Protein AF-A0A4R0AHV2-F1 (afdb_monomer_lite)

Radius of gyration: 19.58 Å; chains: 1; bounding box: 32×38×67 Å

Sequence (121 aa):
MKLKVGNCYILIDPGKVQMVSIGVIYGYAYEGHCYKLPKPRIMYLPVKATEISRDDCGCDCGYSRALGYSVWSLDKLERVIALDVRSDDIKTLILDENLPGNRSPLAYAQTQSLAPQRLRD

Structure (mmCIF, N/CA/C/O backbone):
data_AF-A0A4R0AHV2-F1
#
_entry.id   AF-A0A4R0AHV2-F1
#
loop_
_atom_site.group_PDB
_atom_site.id
_atom_site.type_symbol
_atom_site.label_atom_id
_atom_site.label_alt_id
_atom_site.label_comp_id
_atom_site.label_asym_id
_atom_site.label_entity_id
_atom_site.label_seq_id
_atom_site.pdbx_PDB_ins_code
_atom_site.Cartn_x
_atom_site.Cartn_y
_atom_site.Cartn_z
_atom_site.occupancy
_atom_site.B_iso_or_equiv
_atom_site.auth_seq_id
_atom_site.auth_comp_id
_atom_site.auth_asym_id
_atom_site.auth_atom_id
_atom_site.pdbx_PDB_model_num
ATOM 1 N N . MET A 1 1 ? -16.940 -3.437 8.386 1.00 6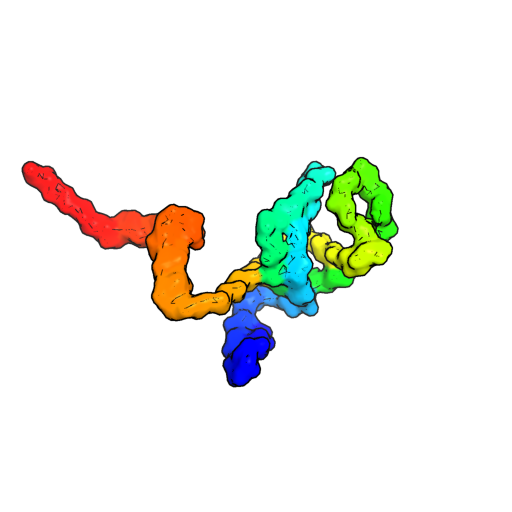8.62 1 MET A N 1
ATO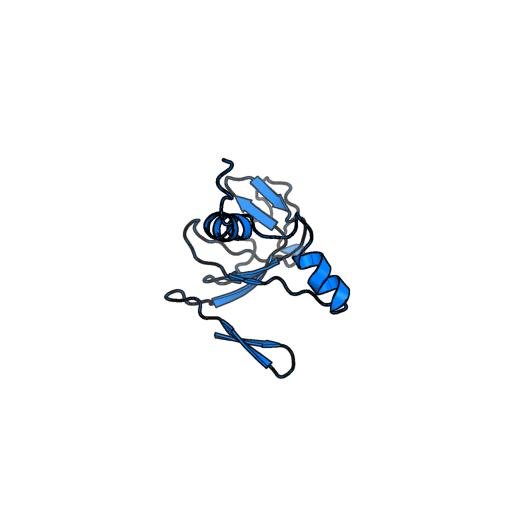M 2 C CA . MET A 1 1 ? -16.457 -4.490 7.453 1.00 68.62 1 MET A CA 1
ATOM 3 C C . MET A 1 1 ? -15.698 -5.553 8.247 1.00 68.62 1 MET A C 1
ATOM 5 O O . MET A 1 1 ? -15.262 -5.244 9.350 1.00 68.62 1 MET A O 1
ATOM 9 N N . LYS A 1 2 ? -15.573 -6.797 7.757 1.00 72.75 2 LYS A N 1
ATOM 10 C CA . LYS A 1 2 ? -14.828 -7.867 8.450 1.00 72.75 2 LYS A CA 1
ATOM 11 C C . LYS A 1 2 ? -13.682 -8.361 7.567 1.00 72.75 2 LYS A C 1
ATOM 13 O O . LYS A 1 2 ? -13.947 -8.817 6.459 1.00 72.75 2 LYS A O 1
ATOM 18 N N . LEU A 1 3 ? -12.442 -8.280 8.042 1.00 74.69 3 LEU A N 1
ATOM 19 C CA . LEU A 1 3 ? -11.293 -8.915 7.394 1.00 74.69 3 LEU A CA 1
ATOM 20 C C . LEU A 1 3 ? -11.082 -10.296 8.015 1.00 74.69 3 LEU A C 1
ATOM 22 O O . LEU A 1 3 ? -10.925 -10.406 9.228 1.00 74.69 3 LEU A O 1
ATOM 26 N N . LYS A 1 4 ? -11.086 -11.349 7.196 1.00 80.00 4 LYS A N 1
ATOM 27 C CA . LYS A 1 4 ? -10.816 -12.712 7.661 1.00 80.00 4 LYS A CA 1
ATOM 28 C C . LYS A 1 4 ? -9.307 -12.947 7.707 1.00 80.00 4 LYS A C 1
ATOM 30 O O . LYS A 1 4 ? -8.645 -12.831 6.681 1.00 80.00 4 LYS A O 1
ATOM 35 N N . VAL A 1 5 ? -8.783 -13.304 8.876 1.00 78.88 5 VAL A N 1
ATOM 36 C CA . VAL A 1 5 ? -7.383 -13.700 9.080 1.00 78.88 5 VAL A CA 1
ATOM 37 C C . VAL A 1 5 ? -7.388 -15.071 9.748 1.00 78.88 5 VAL A C 1
ATOM 39 O O . VAL A 1 5 ? -7.751 -15.205 10.917 1.00 78.88 5 VAL A O 1
ATOM 42 N N . GLY A 1 6 ? -7.062 -16.113 8.977 1.00 81.81 6 GLY A N 1
ATOM 43 C CA . GLY A 1 6 ? -7.233 -17.500 9.412 1.00 81.81 6 GLY A CA 1
ATOM 44 C C . GLY A 1 6 ? -8.693 -17.799 9.770 1.00 81.81 6 GLY A C 1
ATOM 45 O O . GLY A 1 6 ? -9.591 -17.632 8.940 1.00 81.81 6 GLY A O 1
ATOM 46 N N . ASN A 1 7 ? -8.928 -18.205 11.020 1.00 86.31 7 ASN A N 1
ATOM 47 C CA . ASN A 1 7 ? -10.265 -18.486 11.557 1.00 86.31 7 ASN A CA 1
ATOM 48 C C . ASN A 1 7 ? -10.894 -17.294 12.300 1.00 86.31 7 ASN A C 1
ATOM 50 O O . ASN A 1 7 ? -12.020 -17.400 12.782 1.00 86.31 7 ASN A O 1
ATOM 54 N N . CYS A 1 8 ? -10.193 -16.161 12.377 1.00 78.00 8 CYS A N 1
ATOM 55 C CA . CYS A 1 8 ? -10.647 -14.964 13.075 1.00 78.00 8 CYS A CA 1
ATOM 56 C C . CYS A 1 8 ? -11.127 -13.889 12.095 1.00 78.00 8 CYS A C 1
ATOM 58 O O . CYS A 1 8 ? -10.711 -13.834 10.935 1.00 78.00 8 CYS A O 1
ATOM 60 N N . TYR A 1 9 ? -11.986 -12.997 12.589 1.00 81.56 9 TYR A N 1
ATOM 61 C CA . TYR A 1 9 ? -12.447 -11.826 11.851 1.00 81.56 9 TYR A CA 1
ATOM 62 C C . TYR A 1 9 ? -12.040 -10.556 12.588 1.00 81.56 9 TYR A C 1
ATOM 64 O O . TYR A 1 9 ? -12.439 -10.344 13.731 1.00 81.56 9 TYR A O 1
ATOM 72 N N . ILE A 1 10 ? -11.291 -9.691 11.914 1.00 80.69 10 ILE A N 1
ATOM 73 C CA . ILE A 1 10 ? -10.993 -8.344 12.389 1.00 80.69 10 ILE A CA 1
ATOM 74 C C . ILE A 1 10 ? -12.144 -7.446 11.946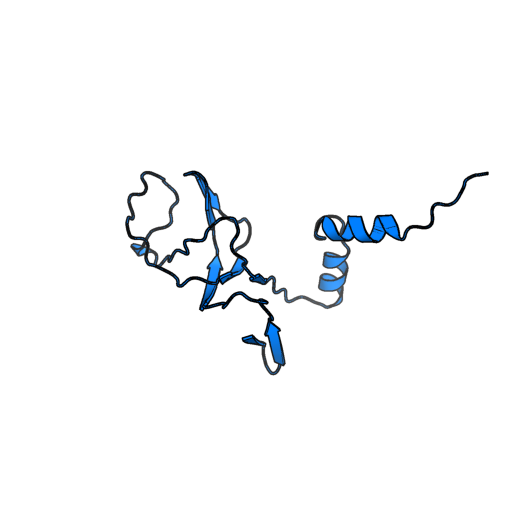 1.00 80.69 10 ILE A C 1
ATOM 76 O O . ILE A 1 10 ? -12.413 -7.301 10.749 1.00 80.69 10 ILE A O 1
ATOM 80 N N . LEU A 1 11 ? -12.849 -6.868 12.915 1.00 76.06 11 LEU A N 1
ATOM 81 C CA . LEU A 1 11 ? -13.875 -5.869 12.649 1.00 76.06 11 LEU A CA 1
ATOM 82 C C . LEU A 1 11 ? -13.188 -4.530 12.400 1.00 76.06 11 LEU A C 1
ATOM 84 O O . LEU A 1 11 ? -12.538 -3.984 13.285 1.00 76.06 11 LEU A O 1
ATOM 88 N N . ILE A 1 12 ? -13.334 -4.021 11.184 1.00 76.06 12 ILE A N 1
ATOM 89 C CA . ILE A 1 12 ? -12.841 -2.703 10.800 1.00 76.06 12 ILE A CA 1
ATOM 90 C C . ILE A 1 12 ? -14.056 -1.784 10.721 1.00 76.06 12 ILE A C 1
ATOM 92 O O . ILE A 1 12 ? -14.944 -2.003 9.881 1.00 76.06 12 ILE A O 1
ATOM 96 N N . ASP A 1 13 ? -14.099 -0.793 11.612 1.00 77.31 13 ASP A N 1
ATOM 97 C CA . ASP A 1 13 ? -15.077 0.291 11.591 1.00 77.31 13 ASP A CA 1
ATOM 98 C C . ASP A 1 13 ? -14.455 1.537 10.933 1.00 77.31 13 ASP A C 1
ATOM 100 O O . ASP A 1 13 ? -13.649 2.230 11.555 1.00 77.31 13 ASP A O 1
ATOM 104 N N . PRO A 1 14 ? -14.779 1.820 9.660 1.00 69.31 14 PRO A N 1
ATOM 105 C CA . PRO A 1 14 ? -14.300 3.014 8.969 1.00 69.31 14 PRO A CA 1
ATOM 106 C C . PRO A 1 14 ? -15.049 4.298 9.380 1.00 69.31 14 PRO A C 1
ATOM 108 O O . PRO A 1 14 ? -14.766 5.377 8.849 1.00 69.31 14 PRO A O 1
ATOM 111 N N . GLY A 1 15 ? -16.011 4.220 10.306 1.00 75.31 15 GLY A N 1
ATOM 112 C CA . GLY A 1 15 ? -16.898 5.324 10.651 1.00 75.31 15 GLY A CA 1
ATOM 113 C C . GLY A 1 15 ? -17.895 5.618 9.526 1.00 75.31 15 GLY A C 1
ATOM 114 O O . GLY A 1 15 ? -18.472 4.710 8.934 1.00 75.31 15 GLY A O 1
ATOM 115 N N . LYS A 1 16 ? -18.105 6.903 9.204 1.00 72.38 16 LYS A N 1
ATOM 116 C CA . LYS A 1 16 ? -19.061 7.342 8.160 1.00 72.38 16 LYS A CA 1
ATOM 117 C C . LYS A 1 16 ? -18.599 7.080 6.716 1.00 72.38 16 LYS A C 1
ATOM 119 O O . LYS A 1 16 ? -19.323 7.426 5.789 1.00 72.38 16 LYS A O 1
ATOM 124 N N . VAL A 1 17 ? -17.405 6.525 6.511 1.00 75.62 17 VAL A N 1
ATOM 125 C CA . VAL A 1 17 ? -16.814 6.342 5.180 1.00 75.62 17 VAL A CA 1
ATOM 126 C C . VAL A 1 17 ? -17.000 4.899 4.729 1.00 75.62 17 VAL A C 1
ATOM 128 O O . VAL A 1 17 ? -16.670 3.961 5.451 1.00 75.62 17 VAL A O 1
ATOM 131 N N . GLN A 1 18 ? -17.528 4.707 3.524 1.00 78.75 18 GLN A N 1
ATOM 132 C CA . GLN A 1 18 ? -17.681 3.376 2.955 1.00 78.75 18 GLN A CA 1
ATOM 133 C C . GLN A 1 18 ? -16.364 2.966 2.288 1.00 78.75 18 GLN A C 1
ATOM 135 O O . GLN A 1 18 ? -15.919 3.606 1.341 1.00 78.75 18 GLN A O 1
ATOM 140 N N . MET A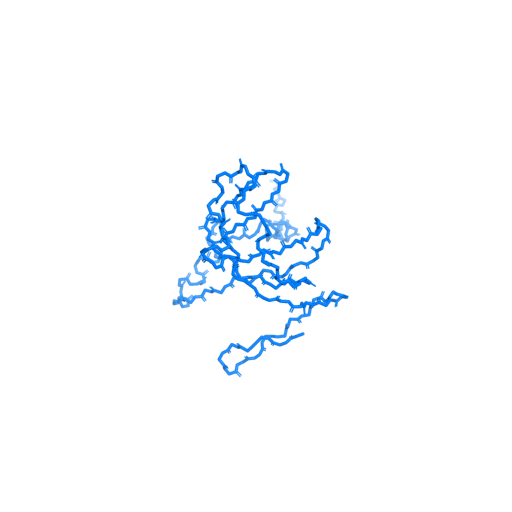 1 19 ? -15.721 1.914 2.794 1.00 81.19 19 MET A N 1
ATOM 141 C CA . MET A 1 19 ? -14.506 1.370 2.178 1.00 81.19 19 MET A CA 1
ATOM 142 C C . MET A 1 19 ? -14.906 0.471 1.013 1.00 81.19 19 MET A C 1
ATOM 144 O O . MET A 1 19 ? -15.732 -0.427 1.188 1.00 81.19 19 MET A O 1
ATOM 148 N N . VAL A 1 20 ? -14.328 0.707 -0.163 1.00 86.19 20 VAL A N 1
ATOM 149 C CA . VAL A 1 20 ? -14.761 0.061 -1.411 1.00 86.19 20 VAL A CA 1
ATOM 150 C C . VAL A 1 20 ? -13.718 -0.919 -1.935 1.00 86.19 20 VAL A C 1
ATOM 152 O O . VAL A 1 20 ? -14.080 -1.922 -2.548 1.00 86.19 20 VAL A O 1
ATOM 155 N N . SER A 1 21 ? -12.431 -0.668 -1.695 1.00 89.62 21 SER A N 1
ATOM 156 C CA . SER A 1 21 ? -11.360 -1.515 -2.218 1.00 89.62 21 SER A CA 1
ATOM 157 C C . SER A 1 21 ? -10.220 -1.725 -1.223 1.00 89.62 21 SER A C 1
ATOM 159 O O . SER A 1 21 ? -10.091 -1.014 -0.226 1.00 89.62 21 SER A O 1
ATOM 161 N N . ILE A 1 22 ? -9.407 -2.746 -1.494 1.00 89.75 22 ILE A N 1
ATOM 162 C CA . ILE A 1 22 ? -8.165 -3.053 -0.787 1.00 89.75 22 ILE A CA 1
ATOM 163 C C . ILE A 1 22 ? -7.051 -3.212 -1.820 1.00 89.75 22 ILE A C 1
ATOM 165 O O . ILE A 1 22 ? -7.279 -3.789 -2.883 1.00 89.75 22 ILE A O 1
ATOM 169 N N . GLY A 1 23 ? -5.857 -2.713 -1.516 1.00 90.19 23 GLY A N 1
ATOM 170 C CA . GLY A 1 23 ? -4.703 -2.813 -2.402 1.00 90.19 23 GLY A CA 1
ATOM 171 C C . GLY A 1 23 ? -3.380 -2.833 -1.648 1.00 90.19 23 GLY A C 1
ATOM 172 O O . GLY A 1 23 ? -3.286 -2.372 -0.508 1.00 90.19 23 GLY A O 1
ATOM 173 N N . VAL A 1 24 ? -2.351 -3.374 -2.300 1.00 91.00 24 VAL A N 1
ATOM 174 C CA . VAL A 1 24 ? -0.957 -3.248 -1.860 1.00 91.00 24 VAL A CA 1
ATOM 175 C C . VAL A 1 24 ? -0.365 -2.028 -2.551 1.00 91.00 24 VAL A C 1
ATOM 177 O O . VAL A 1 24 ? -0.234 -1.996 -3.772 1.00 91.00 24 VAL A O 1
ATOM 180 N N . ILE A 1 25 ? -0.025 -1.016 -1.764 1.00 91.00 25 ILE A N 1
ATOM 181 C CA . ILE A 1 25 ? 0.454 0.273 -2.248 1.00 91.00 25 ILE A CA 1
ATOM 182 C C . ILE A 1 25 ? 1.979 0.290 -2.191 1.00 91.00 25 ILE A C 1
ATOM 184 O O . ILE A 1 25 ? 2.576 0.151 -1.121 1.00 91.00 25 ILE A O 1
ATOM 188 N N . TYR A 1 26 ? 2.601 0.469 -3.356 1.00 88.88 26 TYR A N 1
ATOM 189 C CA . TYR A 1 26 ? 4.058 0.534 -3.523 1.00 88.88 26 TYR A CA 1
ATOM 190 C C . TYR A 1 26 ? 4.601 1.964 -3.510 1.00 88.88 26 TYR A C 1
ATOM 192 O O . TYR A 1 26 ? 5.759 2.189 -3.166 1.00 88.88 26 TYR A O 1
ATOM 200 N N . GLY A 1 27 ? 3.769 2.933 -3.873 1.00 88.31 27 GLY A N 1
ATOM 201 C CA . GLY A 1 27 ? 4.147 4.329 -4.000 1.00 88.31 27 GLY A CA 1
ATOM 202 C C . GLY A 1 27 ? 2.921 5.219 -4.118 1.00 88.31 27 GLY A C 1
ATOM 203 O O . GLY A 1 27 ? 1.794 4.731 -4.187 1.00 88.31 27 GLY A O 1
ATOM 204 N N . TYR A 1 28 ? 3.152 6.522 -4.116 1.00 87.75 28 TYR A N 1
ATOM 205 C CA . TYR A 1 28 ? 2.116 7.532 -4.288 1.00 87.75 28 TYR A CA 1
ATOM 206 C C . TYR A 1 28 ? 2.653 8.685 -5.129 1.00 87.75 28 TYR A C 1
ATOM 208 O O . TYR A 1 28 ? 3.859 8.928 -5.168 1.00 87.75 28 TYR A O 1
ATOM 216 N N . ALA A 1 29 ? 1.748 9.395 -5.793 1.00 84.56 29 ALA A N 1
ATOM 217 C CA . ALA A 1 29 ? 2.059 10.632 -6.488 1.00 84.56 29 ALA A CA 1
ATOM 218 C C . ALA A 1 29 ? 1.409 11.800 -5.743 1.00 84.56 29 ALA A C 1
ATOM 220 O O . ALA A 1 29 ? 0.236 11.725 -5.379 1.00 84.56 29 ALA A O 1
ATOM 221 N N . TYR A 1 30 ? 2.168 12.863 -5.495 1.00 83.00 30 TYR A N 1
ATOM 222 C CA . TYR A 1 30 ? 1.681 14.070 -4.834 1.00 83.00 30 TYR A CA 1
ATOM 223 C C . TYR A 1 30 ? 2.386 15.287 -5.434 1.00 83.00 30 TYR A C 1
ATOM 225 O O . TYR A 1 30 ? 3.600 15.263 -5.616 1.00 83.00 30 TYR A O 1
ATOM 233 N N . GLU A 1 31 ? 1.615 16.319 -5.792 1.00 80.38 31 GLU A N 1
ATOM 234 C CA . GLU A 1 31 ? 2.128 17.571 -6.383 1.00 80.38 31 GLU A CA 1
ATOM 235 C C . GLU A 1 31 ? 3.048 17.357 -7.608 1.00 80.38 31 GLU A C 1
ATOM 237 O O . GLU A 1 31 ? 4.026 18.065 -7.809 1.00 80.38 31 GLU A O 1
ATOM 242 N N . GLY A 1 32 ? 2.740 16.356 -8.444 1.00 75.44 32 GLY A N 1
ATOM 243 C CA . GLY A 1 32 ? 3.514 16.042 -9.655 1.00 75.44 32 GLY A CA 1
ATOM 244 C C . GLY A 1 32 ? 4.783 15.218 -9.413 1.00 75.44 32 GLY A C 1
ATOM 245 O O . GLY A 1 32 ? 5.454 14.833 -10.368 1.00 75.44 32 GLY A O 1
ATOM 246 N N . HIS A 1 33 ? 5.089 14.879 -8.160 1.00 79.19 33 HIS A N 1
ATOM 247 C CA . HIS A 1 33 ? 6.214 14.023 -7.802 1.00 79.19 33 HIS A CA 1
ATOM 248 C C . HIS A 1 33 ? 5.753 12.612 -7.456 1.00 79.19 33 HIS A C 1
ATOM 250 O O . HIS A 1 33 ? 4.737 12.416 -6.789 1.00 79.19 33 HIS A O 1
ATOM 256 N N . CYS A 1 34 ? 6.528 11.620 -7.893 1.00 83.19 34 CYS A N 1
ATOM 257 C CA . CYS A 1 34 ? 6.289 10.217 -7.586 1.00 83.19 34 CYS A CA 1
ATOM 258 C C . CYS A 1 34 ? 7.229 9.758 -6.475 1.00 83.19 34 CYS A C 1
ATOM 260 O O . CYS A 1 34 ? 8.448 9.871 -6.584 1.00 83.19 34 CYS A O 1
ATOM 262 N N . TYR A 1 35 ? 6.651 9.199 -5.421 1.00 83.75 35 TYR A N 1
ATOM 263 C CA . TYR A 1 35 ? 7.370 8.706 -4.261 1.00 83.75 35 TYR A CA 1
ATOM 264 C C . TYR A 1 35 ? 7.197 7.197 -4.157 1.00 83.75 35 TYR A C 1
ATOM 266 O O . TYR A 1 35 ? 6.086 6.667 -4.237 1.00 83.75 35 TYR A O 1
ATOM 274 N N . LYS A 1 36 ? 8.307 6.492 -3.943 1.00 84.81 36 LYS A N 1
ATOM 275 C CA . LYS A 1 36 ? 8.303 5.061 -3.641 1.00 84.81 36 LYS A CA 1
ATOM 276 C C . LYS A 1 36 ? 8.272 4.868 -2.132 1.00 84.81 36 LYS A C 1
ATOM 278 O O . LYS A 1 36 ? 9.056 5.477 -1.406 1.00 84.81 36 LYS A O 1
ATOM 283 N N . LEU A 1 37 ? 7.373 4.016 -1.654 1.00 84.00 37 LEU A N 1
ATOM 284 C CA . LEU A 1 37 ? 7.348 3.645 -0.246 1.00 84.00 37 LEU A CA 1
ATOM 285 C C . LEU A 1 37 ? 8.524 2.699 0.047 1.00 84.00 37 LEU A C 1
ATOM 287 O O . LEU A 1 37 ? 8.777 1.783 -0.737 1.00 84.00 37 LEU A O 1
ATOM 291 N N . PRO A 1 38 ? 9.222 2.864 1.185 1.00 82.75 38 PRO A N 1
ATOM 292 C CA . PRO A 1 38 ? 10.330 1.981 1.555 1.00 82.75 38 PRO A CA 1
ATOM 293 C C . PRO A 1 38 ? 9.862 0.537 1.787 1.00 82.75 38 PRO A C 1
ATOM 295 O O . PRO A 1 38 ? 10.584 -0.409 1.491 1.00 82.75 38 PRO A O 1
ATOM 298 N N . LYS A 1 39 ? 8.629 0.371 2.280 1.00 84.12 39 LYS A N 1
ATOM 299 C CA . LYS A 1 39 ? 7.944 -0.913 2.439 1.00 84.12 39 LYS A CA 1
ATOM 300 C C . LYS A 1 39 ? 6.537 -0.793 1.845 1.00 84.12 39 LYS A C 1
ATOM 302 O O . LYS A 1 39 ? 5.843 0.169 2.196 1.00 84.12 39 LYS A O 1
ATOM 307 N N . PRO A 1 40 ? 6.097 -1.741 1.000 1.00 86.81 40 PRO A N 1
ATOM 308 C CA . PRO A 1 40 ? 4.723 -1.773 0.520 1.00 86.81 40 PRO A CA 1
ATOM 309 C C . PRO A 1 40 ? 3.738 -1.826 1.689 1.00 86.81 40 PRO A C 1
ATOM 311 O O . PRO A 1 40 ? 3.975 -2.524 2.678 1.00 86.81 40 PRO A O 1
ATOM 314 N N . ARG A 1 41 ? 2.635 -1.085 1.588 1.00 88.31 41 ARG A N 1
ATOM 315 C CA . ARG A 1 41 ? 1.603 -1.031 2.632 1.00 88.31 41 ARG A CA 1
ATOM 316 C C . ARG A 1 41 ? 0.287 -1.561 2.101 1.00 88.31 41 ARG A C 1
ATOM 318 O O . ARG A 1 41 ? -0.131 -1.187 1.012 1.00 88.31 41 ARG A O 1
ATOM 325 N N . ILE A 1 42 ? -0.387 -2.393 2.886 1.00 90.00 42 ILE A N 1
ATOM 326 C CA . ILE A 1 42 ? -1.749 -2.822 2.569 1.00 90.00 42 ILE A CA 1
ATOM 327 C C . ILE A 1 42 ? -2.683 -1.701 3.017 1.00 90.00 42 ILE A C 1
ATOM 329 O O . ILE A 1 42 ? -2.631 -1.282 4.173 1.00 90.00 42 ILE A O 1
ATOM 333 N N . MET A 1 43 ? -3.516 -1.192 2.115 1.00 90.06 43 MET A N 1
ATOM 334 C CA . MET A 1 43 ? -4.460 -0.121 2.424 1.00 90.06 43 MET A CA 1
ATOM 335 C C . MET A 1 43 ? -5.868 -0.487 1.971 1.00 90.06 43 MET A C 1
ATOM 337 O O . MET A 1 43 ? -6.060 -1.042 0.890 1.00 90.06 43 MET A O 1
ATOM 341 N N . TYR A 1 44 ? -6.854 -0.147 2.797 1.00 89.00 44 TYR A N 1
ATOM 342 C CA . TYR A 1 44 ? -8.253 -0.069 2.396 1.00 89.00 44 TYR A CA 1
ATOM 343 C C . TYR A 1 44 ? -8.580 1.353 1.986 1.00 89.00 44 TYR A C 1
ATOM 345 O O . TYR A 1 44 ? -8.279 2.287 2.734 1.00 89.00 44 TYR A O 1
ATOM 353 N N . LEU A 1 45 ? -9.246 1.501 0.845 1.00 90.62 45 LEU A N 1
ATOM 354 C CA . LEU A 1 45 ? -9.518 2.791 0.227 1.00 90.62 45 LEU A CA 1
ATOM 355 C C . LEU A 1 45 ? -11.023 2.964 -0.060 1.00 90.62 45 LEU A C 1
ATOM 357 O O . LEU A 1 45 ? -11.703 1.989 -0.409 1.00 90.62 45 LEU A O 1
ATOM 361 N N . PRO A 1 46 ? -11.562 4.191 0.074 1.00 89.25 46 PRO A N 1
ATOM 362 C CA . PRO A 1 46 ? -12.969 4.495 -0.204 1.00 89.25 46 PRO A CA 1
ATOM 363 C C . PRO A 1 46 ? -13.300 4.589 -1.700 1.00 89.25 46 PRO A C 1
ATOM 365 O O . PRO A 1 46 ? -14.465 4.686 -2.071 1.00 89.25 46 PRO A O 1
ATOM 368 N N . VAL A 1 47 ? -12.295 4.519 -2.571 1.00 90.38 47 VAL A N 1
ATOM 369 C CA . VAL A 1 47 ? -12.452 4.576 -4.030 1.00 90.38 47 VAL A CA 1
ATOM 370 C C . VAL A 1 47 ? -12.094 3.240 -4.670 1.00 90.38 47 VAL A C 1
ATOM 372 O O . VAL A 1 47 ? -11.404 2.408 -4.074 1.00 90.38 47 VAL A O 1
ATOM 375 N N . LYS A 1 48 ? -12.573 3.009 -5.892 1.00 89.94 48 LYS A N 1
ATOM 376 C CA . LYS A 1 48 ? -12.178 1.842 -6.690 1.00 89.94 48 LYS A CA 1
ATOM 377 C C . LYS A 1 48 ? -10.827 2.087 -7.352 1.00 89.94 48 LYS A C 1
ATOM 379 O O . LYS A 1 48 ? -10.504 3.219 -7.697 1.00 89.94 48 LYS A O 1
ATOM 384 N N . ALA A 1 49 ? -10.081 1.005 -7.545 1.00 89.88 49 ALA A N 1
ATOM 385 C CA . ALA A 1 49 ? -8.883 1.031 -8.365 1.00 89.88 49 ALA A CA 1
ATOM 386 C C . ALA A 1 49 ? -9.268 1.369 -9.810 1.00 89.88 49 ALA A C 1
ATOM 388 O O . ALA A 1 49 ? -10.248 0.832 -10.334 1.00 89.88 49 ALA A O 1
ATOM 389 N N . THR A 1 50 ? -8.493 2.235 -10.443 1.00 88.44 50 THR A N 1
ATOM 390 C CA . THR A 1 50 ? -8.589 2.537 -11.866 1.00 88.44 50 THR A CA 1
ATOM 391 C C . THR A 1 50 ? -7.293 2.149 -12.560 1.00 88.44 50 THR A C 1
ATOM 393 O O . THR A 1 50 ? -6.216 2.106 -11.961 1.00 88.44 50 THR A O 1
ATOM 396 N N . GLU A 1 51 ? -7.398 1.821 -13.841 1.00 84.38 51 GLU A N 1
ATOM 397 C CA . GLU A 1 51 ? -6.220 1.577 -14.662 1.00 84.38 51 GLU A CA 1
ATOM 398 C C . GLU A 1 51 ? -5.488 2.894 -14.923 1.00 84.38 51 GLU A C 1
ATOM 400 O O . GLU A 1 51 ? -6.102 3.960 -15.037 1.00 84.38 51 GLU A O 1
ATOM 405 N N . ILE A 1 52 ? -4.166 2.813 -15.052 1.00 81.25 52 ILE A N 1
ATOM 406 C CA . ILE A 1 52 ? -3.347 3.954 -15.452 1.00 81.25 52 ILE A CA 1
ATOM 407 C C . ILE A 1 52 ? -3.752 4.332 -16.883 1.00 81.25 52 ILE A C 1
ATOM 409 O O . ILE A 1 52 ? -3.630 3.534 -17.813 1.00 81.25 52 ILE A O 1
ATOM 413 N N . SER A 1 53 ? -4.309 5.535 -17.046 1.00 69.69 53 SER A N 1
ATOM 414 C CA . SER A 1 53 ? -4.862 6.007 -18.322 1.00 69.69 53 SER A CA 1
ATOM 415 C C . SER A 1 53 ? -3.792 6.496 -19.297 1.00 69.69 53 SER A C 1
ATOM 417 O O . SER A 1 53 ? -4.025 6.515 -20.504 1.00 69.69 53 SER A O 1
ATOM 419 N N . ARG A 1 54 ? -2.624 6.895 -18.785 1.00 62.66 54 ARG A N 1
ATOM 420 C CA . ARG A 1 54 ? -1.473 7.349 -19.564 1.00 62.66 54 ARG A CA 1
ATOM 421 C C . ARG A 1 54 ? -0.209 6.743 -18.969 1.00 62.66 54 ARG A C 1
ATOM 423 O O . ARG A 1 54 ? 0.164 7.109 -17.860 1.00 62.66 54 ARG A O 1
ATOM 430 N N . ASP A 1 55 ? 0.462 5.885 -19.732 1.00 57.88 55 ASP A N 1
ATOM 431 C CA . ASP A 1 55 ? 1.840 5.448 -19.439 1.00 57.88 55 ASP A CA 1
ATOM 432 C C . ASP A 1 55 ? 2.862 6.592 -19.626 1.00 57.88 55 ASP A C 1
ATOM 434 O O . ASP A 1 55 ? 4.049 6.419 -19.381 1.00 57.88 55 ASP A O 1
ATOM 438 N N . ASP A 1 56 ? 2.394 7.774 -20.038 1.00 53.50 56 ASP A N 1
ATOM 439 C CA . ASP A 1 56 ? 3.203 8.909 -20.469 1.00 53.50 56 ASP A CA 1
ATOM 440 C C . ASP A 1 56 ? 2.982 10.132 -19.562 1.00 53.50 56 ASP A C 1
ATOM 442 O O . ASP A 1 56 ? 2.696 11.239 -20.014 1.00 53.50 56 ASP A O 1
ATOM 446 N N . CYS A 1 57 ? 3.057 9.950 -18.237 1.00 53.97 57 CYS A N 1
ATOM 447 C CA . CYS A 1 57 ? 2.981 11.073 -17.289 1.00 53.97 57 CYS A CA 1
ATOM 448 C C . CYS A 1 57 ? 4.160 12.064 -17.418 1.00 53.97 57 CYS A C 1
ATOM 450 O O . CYS A 1 57 ? 4.271 12.968 -16.591 1.00 53.97 57 CYS A O 1
ATOM 452 N N . GLY A 1 58 ? 5.070 11.882 -18.391 1.00 54.88 58 GLY A N 1
ATOM 453 C CA . GLY A 1 58 ? 6.333 12.623 -18.518 1.00 54.88 58 GLY A CA 1
ATOM 454 C C . GLY A 1 58 ? 7.254 12.463 -17.303 1.00 54.88 58 GLY A C 1
ATOM 455 O O . GLY A 1 58 ? 8.268 13.144 -17.185 1.00 54.88 58 GLY A O 1
ATOM 456 N N . CYS A 1 59 ? 6.872 11.586 -16.379 1.00 55.62 59 CYS A N 1
ATOM 457 C CA . CYS A 1 59 ? 7.493 11.354 -15.102 1.00 55.62 59 CYS A CA 1
ATOM 458 C C . CYS A 1 59 ? 8.026 9.923 -15.132 1.00 55.62 59 CYS A C 1
ATOM 460 O O . CYS A 1 59 ? 7.262 8.982 -15.324 1.00 55.62 59 CYS A O 1
ATOM 462 N N . ASP A 1 60 ? 9.340 9.745 -15.002 1.00 61.44 60 ASP A N 1
ATOM 463 C CA . ASP A 1 60 ? 10.003 8.434 -15.071 1.00 61.44 60 ASP A CA 1
ATOM 464 C C . ASP A 1 60 ? 9.762 7.635 -13.772 1.00 61.44 60 ASP A C 1
ATOM 466 O O . ASP A 1 60 ? 10.666 7.264 -13.028 1.00 61.44 60 ASP A O 1
ATOM 470 N N . CYS A 1 61 ? 8.488 7.479 -13.408 1.00 65.69 61 CYS A N 1
ATOM 471 C CA . CYS A 1 61 ? 8.047 6.918 -12.140 1.00 65.69 61 CYS A CA 1
ATOM 472 C C . CYS A 1 61 ? 8.046 5.385 -12.144 1.00 65.69 61 CYS A C 1
ATOM 474 O O . CYS A 1 61 ? 7.926 4.773 -11.083 1.00 65.69 61 CYS A O 1
ATOM 476 N N . GLY A 1 62 ? 8.182 4.768 -13.323 1.00 71.94 62 GLY A N 1
ATOM 477 C CA . GLY A 1 62 ? 8.260 3.318 -13.503 1.00 71.94 62 GLY A CA 1
ATOM 478 C C . GLY A 1 62 ? 6.952 2.558 -13.250 1.00 71.94 62 GLY A C 1
ATOM 479 O O . GLY A 1 62 ? 6.955 1.329 -13.295 1.00 71.94 62 GLY A O 1
ATOM 480 N N . TYR A 1 63 ? 5.836 3.248 -12.990 1.00 77.69 63 TYR A N 1
ATOM 481 C CA . TYR A 1 63 ? 4.518 2.630 -12.838 1.00 77.69 63 TYR A CA 1
ATOM 482 C C . TYR A 1 63 ? 3.771 2.678 -14.170 1.00 77.69 63 TYR A C 1
ATOM 484 O O . TYR A 1 63 ? 3.293 3.734 -14.572 1.00 77.69 63 TYR A O 1
ATOM 492 N N . SER A 1 64 ? 3.656 1.533 -14.841 1.00 77.19 64 SER A N 1
ATOM 493 C CA . SER A 1 64 ? 2.932 1.422 -16.109 1.00 77.19 64 SER A CA 1
ATOM 494 C C . SER A 1 64 ? 1.784 0.423 -16.037 1.00 77.19 64 SER A C 1
ATOM 496 O O . SER A 1 64 ? 1.807 -0.551 -15.273 1.00 77.19 64 SER A O 1
ATOM 498 N N . ARG A 1 65 ? 0.781 0.639 -16.889 1.00 79.69 65 ARG A N 1
ATOM 499 C CA . ARG A 1 65 ? -0.327 -0.296 -17.100 1.00 79.69 65 ARG A CA 1
ATOM 500 C C . ARG A 1 65 ? 0.178 -1.647 -17.603 1.00 79.69 65 ARG A C 1
ATOM 502 O O . ARG A 1 65 ? -0.353 -2.679 -17.201 1.00 79.69 65 ARG A O 1
ATOM 509 N N . ALA A 1 66 ? 1.218 -1.653 -18.440 1.00 79.56 66 ALA A N 1
ATOM 510 C CA . ALA A 1 66 ? 1.826 -2.872 -18.978 1.00 79.56 66 ALA A CA 1
ATOM 511 C C . ALA A 1 66 ? 2.376 -3.811 -17.886 1.00 79.56 66 ALA A C 1
ATOM 513 O O . ALA A 1 66 ? 2.384 -5.026 -18.067 1.00 79.56 66 ALA A O 1
ATOM 514 N N . LEU A 1 67 ? 2.787 -3.261 -16.739 1.00 82.12 67 LEU A N 1
ATOM 515 C CA . LEU A 1 67 ? 3.250 -4.028 -15.577 1.00 82.12 67 LEU A CA 1
ATOM 516 C C . LEU A 1 67 ? 2.103 -4.483 -14.654 1.00 82.12 67 LEU A C 1
ATOM 518 O O . LEU A 1 67 ? 2.352 -5.122 -13.634 1.00 82.12 67 LEU A O 1
ATOM 522 N N . GLY A 1 68 ? 0.850 -4.167 -14.996 1.00 84.25 68 GLY A N 1
ATOM 523 C CA . GLY A 1 68 ? -0.331 -4.535 -14.214 1.00 84.25 68 GLY A CA 1
ATOM 524 C C . GLY A 1 68 ? -0.603 -3.626 -13.014 1.00 84.25 68 GLY A C 1
ATOM 525 O O . GLY A 1 68 ? -1.395 -3.990 -12.142 1.00 84.25 68 GLY A O 1
ATOM 526 N N . TYR A 1 69 ? 0.027 -2.448 -12.940 1.00 86.12 69 TYR A N 1
ATOM 527 C CA . TYR A 1 69 ? -0.259 -1.494 -11.872 1.00 86.12 69 TYR A CA 1
ATOM 528 C C . TYR A 1 69 ? -1.636 -0.848 -12.047 1.00 86.12 69 TYR A C 1
ATOM 530 O O . TYR A 1 69 ? -2.066 -0.500 -13.146 1.00 86.12 69 TYR A O 1
ATOM 538 N N . SER A 1 70 ? -2.316 -0.662 -10.919 1.00 88.88 70 SER A N 1
ATOM 539 C CA . SER A 1 70 ? -3.549 0.117 -10.807 1.00 88.88 70 SER A CA 1
ATOM 540 C C . SER A 1 70 ? -3.321 1.291 -9.867 1.00 88.88 70 SER A C 1
ATOM 542 O O . SER A 1 70 ? -2.451 1.237 -8.994 1.00 88.88 70 SER A O 1
ATOM 544 N N . VAL A 1 71 ? -4.111 2.345 -10.036 1.00 90.00 71 VAL A N 1
ATOM 545 C CA . VAL A 1 71 ? -4.021 3.562 -9.232 1.00 90.00 71 VAL A CA 1
ATOM 546 C C . VAL A 1 71 ? -5.328 3.832 -8.507 1.00 90.00 71 VAL A C 1
ATOM 548 O O . VAL A 1 71 ? -6.411 3.453 -8.946 1.00 90.00 71 VAL A O 1
ATOM 551 N N . TRP A 1 72 ? -5.211 4.508 -7.373 1.00 91.94 72 TRP A N 1
ATOM 552 C CA . TRP A 1 72 ? -6.335 5.050 -6.626 1.00 91.94 72 TRP A CA 1
ATOM 553 C C . TRP A 1 72 ? -6.134 6.558 -6.558 1.00 91.94 72 TRP A C 1
ATOM 555 O O . TRP A 1 72 ? -5.078 7.019 -6.128 1.00 91.94 72 TRP A O 1
ATOM 565 N N . SER A 1 73 ? -7.129 7.320 -7.007 1.00 88.75 73 SER A N 1
ATOM 566 C CA . SER A 1 73 ? -7.131 8.778 -6.898 1.00 88.75 73 SER A CA 1
ATOM 567 C C . SER A 1 73 ? -8.029 9.172 -5.734 1.00 88.75 73 SER A C 1
ATOM 569 O O . SER A 1 73 ? -9.191 8.776 -5.697 1.00 88.75 73 SER A O 1
ATOM 571 N N . LEU A 1 74 ? -7.455 9.880 -4.767 1.00 88.12 74 LEU A N 1
ATOM 572 C CA . LEU A 1 74 ? -8.094 10.263 -3.511 1.00 88.12 74 LEU A CA 1
ATOM 573 C C . LEU A 1 74 ? -7.805 11.739 -3.264 1.00 88.12 74 LEU A C 1
ATOM 575 O O . LEU A 1 74 ? -6.733 12.227 -3.634 1.00 88.12 74 LEU A O 1
ATOM 579 N N . ASP A 1 75 ? -8.723 12.421 -2.590 1.00 85.56 75 ASP A N 1
ATOM 580 C CA . ASP A 1 75 ? -8.463 13.763 -2.075 1.00 85.56 75 ASP A CA 1
ATOM 581 C C . ASP A 1 75 ? -7.693 13.699 -0.741 1.00 85.56 75 ASP A C 1
ATOM 583 O O . ASP A 1 75 ? -7.764 12.725 0.013 1.00 85.56 75 ASP A O 1
ATOM 587 N N . LYS A 1 76 ? -6.953 14.762 -0.418 1.00 81.94 76 LYS A N 1
ATOM 588 C CA . LYS A 1 76 ? -6.062 14.864 0.749 1.00 81.94 76 LYS A CA 1
ATOM 589 C C . LYS A 1 76 ? -6.784 14.668 2.087 1.00 81.94 76 LYS A C 1
ATOM 591 O O . LYS A 1 76 ? -6.150 14.304 3.075 1.00 81.94 76 LYS A O 1
ATOM 596 N N . LEU A 1 77 ? -8.087 14.942 2.133 1.00 82.81 77 LEU A N 1
ATOM 597 C CA . LEU A 1 77 ? -8.915 14.844 3.339 1.00 82.81 77 LEU A CA 1
ATOM 598 C C . LEU A 1 77 ? -9.682 13.518 3.452 1.00 82.81 77 LEU A C 1
ATOM 600 O O . LEU A 1 77 ? -10.411 13.317 4.428 1.00 82.81 77 LEU A O 1
ATOM 604 N N . GLU A 1 78 ? -9.535 12.606 2.489 1.00 84.75 78 GLU A N 1
ATOM 605 C CA . GLU A 1 78 ? -10.214 11.315 2.547 1.00 84.75 78 GLU A CA 1
ATOM 606 C C . GLU A 1 78 ? -9.591 10.381 3.588 1.00 84.75 78 GLU A C 1
ATOM 608 O O . GLU A 1 78 ? -8.379 10.339 3.808 1.00 84.75 78 GLU A O 1
ATOM 613 N N . ARG A 1 79 ? -10.447 9.598 4.255 1.00 82.88 79 ARG A N 1
ATOM 614 C CA . ARG A 1 79 ? -9.996 8.608 5.236 1.00 82.88 79 ARG A CA 1
ATOM 615 C C . ARG A 1 79 ? -9.600 7.313 4.544 1.00 82.88 79 ARG A C 1
ATOM 617 O O . ARG A 1 79 ? -10.370 6.744 3.777 1.00 82.88 79 ARG A O 1
ATOM 624 N N . VAL A 1 80 ? -8.428 6.811 4.913 1.00 86.94 80 VAL A N 1
ATOM 625 C CA . VAL A 1 80 ? -7.844 5.564 4.412 1.00 86.94 80 VAL A CA 1
ATOM 626 C C . VAL A 1 80 ? -7.401 4.737 5.616 1.00 86.94 80 VAL A C 1
ATOM 628 O O . VAL A 1 80 ? -6.988 5.297 6.633 1.00 86.94 80 VAL A O 1
ATOM 631 N N . ILE A 1 81 ? -7.487 3.409 5.531 1.00 86.00 81 ILE A N 1
ATOM 632 C CA . ILE A 1 81 ? -7.046 2.519 6.614 1.00 86.00 81 ILE A CA 1
ATOM 633 C C . ILE A 1 81 ? -5.813 1.766 6.134 1.00 86.00 81 ILE A C 1
ATOM 635 O O . ILE A 1 81 ? -5.906 0.955 5.217 1.00 86.00 81 ILE A O 1
ATOM 639 N N . ALA A 1 82 ? -4.665 2.027 6.755 1.00 87.19 82 ALA A N 1
ATOM 640 C CA . ALA A 1 82 ? -3.437 1.284 6.504 1.00 87.19 82 ALA A CA 1
ATOM 641 C C . ALA A 1 82 ? -3.320 0.107 7.480 1.00 87.19 82 ALA A C 1
ATOM 643 O O . ALA A 1 82 ? -3.494 0.275 8.686 1.00 87.19 82 ALA A O 1
ATOM 644 N N . LEU A 1 83 ? -3.002 -1.071 6.954 1.00 83.62 83 LEU A N 1
ATOM 645 C CA . LEU A 1 83 ? -2.722 -2.276 7.722 1.00 83.62 83 LEU A CA 1
ATOM 646 C C . LEU A 1 83 ? -1.220 -2.569 7.697 1.00 83.62 83 LEU A C 1
ATOM 648 O O . LEU A 1 83 ? -0.619 -2.659 6.623 1.00 83.62 83 LEU A O 1
ATOM 652 N N . ASP A 1 84 ? -0.634 -2.773 8.875 1.00 81.56 84 ASP A N 1
ATOM 653 C CA . ASP A 1 84 ? 0.681 -3.401 9.031 1.00 81.56 84 ASP A CA 1
ATOM 654 C C . ASP A 1 84 ? 0.472 -4.757 9.706 1.00 81.56 84 ASP A C 1
ATOM 656 O O . ASP A 1 84 ? -0.104 -4.841 10.791 1.00 81.56 84 ASP A O 1
ATOM 660 N N . VAL A 1 85 ? 0.890 -5.824 9.030 1.00 76.94 85 VAL A N 1
ATOM 661 C CA . VAL A 1 85 ? 0.808 -7.197 9.534 1.00 76.94 85 VAL A CA 1
ATOM 662 C C . VAL A 1 85 ? 2.228 -7.736 9.588 1.00 76.94 85 VAL A C 1
ATOM 664 O O . VAL A 1 85 ? 2.957 -7.683 8.595 1.00 76.94 85 VAL A O 1
ATOM 667 N N . ARG A 1 86 ? 2.623 -8.239 10.757 1.00 78.94 86 ARG A N 1
ATOM 668 C CA . ARG A 1 86 ? 3.950 -8.802 11.015 1.00 78.94 86 ARG A CA 1
ATOM 669 C C . ARG A 1 86 ? 3.791 -10.190 11.624 1.00 78.94 86 ARG A C 1
ATOM 671 O O . ARG A 1 86 ? 2.865 -10.420 12.397 1.00 78.94 86 ARG A O 1
ATOM 678 N N . SER A 1 87 ? 4.679 -11.098 11.244 1.00 78.19 87 SER A N 1
ATOM 679 C CA . SER A 1 87 ? 4.737 -12.462 11.759 1.00 78.19 87 SER A CA 1
ATOM 680 C C . SER A 1 87 ? 6.176 -12.736 12.153 1.00 78.19 87 SER A C 1
ATOM 682 O O . SER A 1 87 ? 7.044 -12.723 11.287 1.00 78.19 87 SER A O 1
ATOM 684 N N . ASP A 1 88 ? 6.408 -12.953 13.440 1.00 82.44 88 ASP A N 1
ATOM 685 C CA . ASP A 1 88 ? 7.710 -13.275 14.022 1.00 82.44 88 ASP A CA 1
ATOM 686 C C . ASP A 1 88 ? 7.474 -13.953 15.388 1.00 82.44 88 ASP A C 1
ATOM 688 O O . ASP A 1 88 ? 6.323 -14.087 15.826 1.00 82.44 88 ASP A O 1
ATOM 692 N N . ASP A 1 89 ? 8.536 -14.382 16.065 1.00 81.81 89 ASP A N 1
ATOM 693 C CA . ASP A 1 89 ? 8.454 -14.911 17.424 1.00 81.81 89 ASP A CA 1
ATOM 694 C C . ASP A 1 89 ? 7.889 -13.866 18.403 1.00 81.81 89 ASP A C 1
ATOM 696 O O . ASP A 1 89 ? 8.106 -12.661 18.293 1.00 81.81 89 ASP A O 1
ATOM 700 N N . ILE A 1 90 ? 7.186 -14.313 19.448 1.00 80.25 90 ILE A N 1
ATOM 701 C CA . ILE A 1 90 ? 6.579 -13.398 20.437 1.00 80.25 90 ILE A CA 1
ATOM 702 C C . ILE A 1 90 ? 7.633 -12.463 21.052 1.00 80.25 90 ILE A C 1
ATOM 704 O O . ILE A 1 90 ? 7.374 -11.282 21.279 1.00 80.25 90 ILE A O 1
ATOM 708 N N . LYS A 1 91 ? 8.842 -12.980 21.301 1.00 80.88 91 LYS A N 1
ATOM 709 C CA . LYS A 1 91 ? 9.944 -12.199 21.868 1.00 80.88 91 LYS A CA 1
ATOM 710 C C . LYS A 1 91 ? 10.376 -11.071 20.929 1.00 80.88 91 LYS A C 1
ATOM 712 O O . LYS A 1 91 ? 10.553 -9.952 21.400 1.00 80.88 91 LYS A O 1
ATOM 717 N N . THR A 1 92 ? 10.559 -11.353 19.644 1.00 80.00 92 THR A N 1
ATOM 718 C CA . THR A 1 92 ? 10.999 -10.365 18.648 1.00 80.00 92 THR A CA 1
ATOM 719 C C . THR A 1 92 ? 9.901 -9.342 18.391 1.00 80.00 92 THR A C 1
ATOM 721 O O . THR A 1 92 ? 10.173 -8.152 18.501 1.00 80.00 92 THR A O 1
ATOM 724 N N . LEU A 1 93 ? 8.643 -9.772 18.220 1.00 78.94 93 LEU A N 1
ATOM 725 C CA . LEU A 1 93 ? 7.501 -8.861 18.061 1.00 78.94 93 LEU A CA 1
ATOM 726 C C . LEU A 1 93 ? 7.366 -7.877 19.233 1.00 78.94 93 LEU A C 1
ATOM 728 O O . LEU A 1 93 ? 7.173 -6.681 19.022 1.00 78.94 93 LEU A O 1
ATOM 732 N N . ILE A 1 94 ? 7.485 -8.361 20.474 1.00 78.94 94 ILE A N 1
ATOM 733 C CA . ILE A 1 94 ? 7.394 -7.502 21.663 1.00 78.94 94 ILE A CA 1
ATOM 734 C C . ILE A 1 94 ? 8.604 -6.571 21.758 1.00 78.94 94 ILE A C 1
ATOM 736 O O . ILE A 1 94 ? 8.441 -5.398 22.091 1.00 78.94 94 ILE A O 1
ATOM 740 N N . LEU A 1 95 ? 9.819 -7.065 21.507 1.00 79.69 95 LEU A N 1
ATOM 741 C CA . LEU A 1 95 ? 11.020 -6.230 21.564 1.00 79.69 95 LEU A CA 1
ATOM 742 C C . LEU A 1 95 ? 10.972 -5.121 20.505 1.00 79.69 95 LEU A C 1
ATOM 744 O O . LEU A 1 95 ? 11.213 -3.965 20.847 1.00 79.69 95 LEU A O 1
ATOM 748 N N . ASP A 1 96 ? 10.571 -5.440 19.276 1.00 72.12 96 ASP A N 1
ATOM 749 C CA . ASP A 1 96 ? 10.471 -4.491 18.164 1.00 72.12 96 ASP A CA 1
ATOM 750 C C . ASP A 1 96 ? 9.442 -3.382 18.399 1.00 72.12 96 ASP A C 1
ATOM 752 O O . ASP A 1 96 ? 9.638 -2.248 17.960 1.00 72.12 96 ASP A O 1
ATOM 756 N N . GLU A 1 97 ? 8.357 -3.666 19.120 1.00 69.00 97 GLU A N 1
ATOM 757 C CA . GLU A 1 97 ? 7.372 -2.649 19.518 1.00 69.00 97 GLU A CA 1
ATOM 758 C C . GLU A 1 97 ? 7.904 -1.724 20.633 1.00 69.00 97 GLU A C 1
ATOM 760 O O . GLU A 1 97 ? 7.451 -0.590 20.831 1.00 69.00 97 GLU A O 1
ATOM 765 N N . ASN A 1 98 ? 8.897 -2.199 21.385 1.00 66.88 98 ASN A N 1
ATOM 766 C CA . ASN A 1 98 ? 9.509 -1.474 22.493 1.00 66.88 98 ASN A CA 1
ATOM 767 C C . ASN A 1 98 ? 10.813 -0.757 22.119 1.00 66.88 98 ASN A C 1
ATOM 769 O O . ASN A 1 98 ? 11.274 0.081 22.898 1.00 66.88 98 ASN A O 1
ATOM 773 N N . LEU A 1 99 ? 11.382 -1.023 20.939 1.00 68.75 99 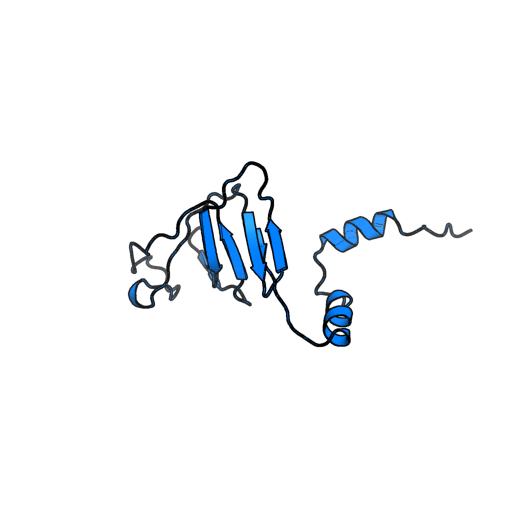LEU A N 1
ATOM 774 C CA . LEU A 1 99 ? 12.568 -0.325 20.454 1.00 68.75 99 LEU A CA 1
ATOM 775 C C . LEU A 1 99 ? 12.245 1.151 20.131 1.00 68.75 99 LEU A C 1
ATOM 777 O O . LEU A 1 99 ? 11.287 1.442 19.401 1.00 68.75 99 LEU A O 1
ATOM 781 N N . PRO A 1 100 ? 13.039 2.110 20.646 1.00 52.59 100 PRO A N 1
ATOM 782 C CA . PRO A 1 100 ? 12.873 3.523 20.329 1.00 52.59 100 PRO A CA 1
ATOM 783 C C . PRO A 1 100 ? 13.177 3.743 18.841 1.00 52.59 100 PRO A C 1
ATOM 785 O O . PRO A 1 100 ? 14.320 3.645 18.407 1.00 52.59 100 PRO A O 1
ATOM 788 N N . GLY A 1 101 ? 12.133 3.996 18.050 1.00 58.28 101 GLY A N 1
ATOM 789 C CA . GLY A 1 101 ? 12.227 4.194 16.599 1.00 58.28 101 GLY A CA 1
ATOM 790 C C . GLY A 1 101 ? 11.082 3.571 15.797 1.00 58.28 101 GLY A C 1
ATOM 791 O O . GLY A 1 101 ? 10.764 4.069 14.723 1.00 58.28 101 GLY A O 1
ATOM 792 N N . ASN A 1 102 ? 10.417 2.535 16.326 1.00 55.47 102 ASN A N 1
ATOM 793 C CA . ASN A 1 102 ? 9.300 1.855 15.648 1.00 55.47 102 ASN A CA 1
ATOM 794 C C . ASN A 1 102 ? 7.912 2.257 16.202 1.00 55.47 102 ASN A C 1
ATOM 796 O O . ASN A 1 102 ? 6.883 1.898 15.636 1.00 55.47 102 ASN A O 1
ATOM 800 N N . ARG A 1 103 ? 7.867 3.062 17.273 1.00 56.75 103 ARG A N 1
ATOM 801 C CA . ARG A 1 103 ? 6.624 3.632 17.815 1.00 56.75 103 ARG A CA 1
ATOM 802 C C . ARG A 1 103 ? 6.211 4.878 17.038 1.00 56.75 103 ARG A C 1
ATOM 804 O O . ARG A 1 103 ? 7.029 5.763 16.792 1.00 56.75 103 ARG A O 1
ATOM 811 N N . SER A 1 104 ? 4.922 4.994 16.713 1.00 50.31 104 SER A N 1
ATOM 812 C CA . SER A 1 104 ? 4.368 6.243 16.175 1.00 50.31 104 SER A CA 1
ATOM 813 C C . SER A 1 104 ? 4.647 7.414 17.142 1.00 50.31 104 SER A C 1
ATOM 815 O O . SER A 1 104 ? 4.506 7.222 18.354 1.00 50.31 104 SER A O 1
ATOM 817 N N . PRO A 1 105 ? 4.985 8.628 16.662 1.00 49.31 105 PRO A N 1
ATOM 818 C CA . PRO A 1 105 ? 5.261 9.789 17.522 1.00 49.31 105 PRO A CA 1
ATOM 819 C C . PRO A 1 105 ? 4.154 10.088 18.548 1.00 49.31 105 PRO A C 1
ATOM 821 O O . PRO A 1 105 ? 4.423 10.590 19.636 1.00 49.31 105 PRO A O 1
ATOM 824 N N . LEU A 1 106 ? 2.907 9.721 18.231 1.00 51.25 106 LEU A N 1
ATOM 825 C CA . LEU A 1 106 ? 1.741 9.900 19.100 1.00 51.25 106 LEU A CA 1
ATOM 826 C C . LEU A 1 106 ? 1.801 9.073 20.397 1.00 51.25 106 LEU A C 1
ATOM 828 O O . LEU A 1 106 ? 1.214 9.479 21.397 1.00 51.25 106 LEU A O 1
ATOM 832 N N . ALA A 1 107 ? 2.538 7.958 20.420 1.00 49.44 107 ALA A N 1
ATOM 833 C CA . ALA A 1 107 ? 2.686 7.132 21.620 1.00 49.44 107 ALA A CA 1
ATOM 834 C C . ALA A 1 107 ? 3.475 7.852 22.732 1.00 49.44 107 ALA A C 1
ATOM 836 O O . ALA A 1 107 ? 3.191 7.653 23.915 1.00 49.44 107 ALA A O 1
ATOM 837 N N . TYR A 1 108 ? 4.420 8.727 22.361 1.00 51.31 108 TYR A N 1
ATOM 838 C CA . TYR A 1 108 ? 5.181 9.545 23.312 1.00 51.31 108 TYR A CA 1
ATOM 839 C C . TYR A 1 108 ? 4.337 10.675 23.911 1.00 51.31 108 TYR A C 1
ATOM 841 O O . TYR A 1 108 ? 4.475 10.982 25.096 1.00 51.31 108 TYR A O 1
ATOM 849 N N . ALA A 1 109 ? 3.421 11.251 23.126 1.00 49.78 109 ALA A N 1
ATOM 850 C CA . ALA A 1 109 ? 2.558 12.337 23.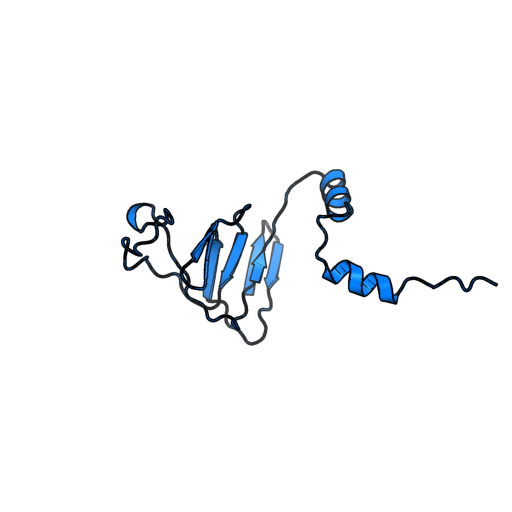589 1.00 49.78 109 ALA A CA 1
ATOM 851 C C . ALA A 1 109 ? 1.632 11.889 24.735 1.00 49.78 109 ALA A C 1
ATOM 853 O O . ALA A 1 109 ? 1.436 12.627 25.697 1.00 49.78 109 ALA A O 1
ATOM 854 N N . GLN A 1 110 ? 1.110 10.656 24.683 1.00 46.94 110 GLN A N 1
ATOM 855 C CA . GLN A 1 110 ? 0.282 10.124 25.771 1.00 46.94 110 GLN A CA 1
ATOM 856 C C . GLN A 1 110 ? 1.098 9.771 27.022 1.00 46.94 110 GLN A C 1
ATOM 858 O O . GLN A 1 110 ? 0.638 10.022 28.136 1.00 46.94 110 GLN A O 1
ATOM 863 N N . THR A 1 111 ? 2.326 9.261 26.876 1.00 48.84 111 THR A N 1
ATOM 864 C CA . THR A 1 111 ? 3.164 8.907 28.037 1.00 48.84 111 THR A CA 1
ATOM 865 C C . THR A 1 111 ? 3.756 10.122 28.750 1.00 48.84 111 THR A C 1
ATOM 867 O O . THR A 1 111 ? 3.913 10.074 29.969 1.00 48.84 111 THR A O 1
ATOM 870 N N . GLN A 1 112 ? 4.011 11.238 28.055 1.00 49.41 112 GLN A N 1
ATOM 871 C CA . GLN A 1 112 ? 4.459 12.480 28.706 1.00 49.41 112 GLN A CA 1
ATOM 872 C C . GLN A 1 112 ? 3.429 13.059 29.685 1.00 49.41 112 GLN A C 1
ATOM 874 O O . GLN A 1 112 ? 3.824 13.695 30.658 1.00 49.41 112 GLN A O 1
ATOM 879 N N . SER A 1 113 ? 2.133 12.808 29.477 1.00 51.66 113 SER A N 1
ATOM 880 C CA . SER A 1 113 ? 1.081 13.273 30.394 1.00 51.66 113 SER A CA 1
ATOM 881 C C . SER A 1 113 ? 0.972 12.458 31.692 1.00 51.66 113 SER A C 1
ATOM 883 O O . SER A 1 113 ? 0.364 12.918 32.653 1.00 51.66 113 SER A O 1
ATOM 885 N N . LEU A 1 114 ? 1.569 11.261 31.735 1.00 50.06 114 LEU A N 1
ATOM 886 C CA . LEU A 1 114 ? 1.431 10.302 32.840 1.00 50.06 114 LEU A CA 1
ATOM 887 C C . LEU A 1 114 ? 2.729 10.086 33.626 1.00 50.06 114 LEU A C 1
ATOM 889 O O . LEU A 1 114 ? 2.727 9.337 34.601 1.00 50.06 114 LEU A O 1
ATOM 893 N N . ALA A 1 115 ? 3.838 10.714 33.226 1.00 47.41 115 ALA A N 1
ATOM 894 C CA . ALA A 1 115 ? 5.078 10.646 33.985 1.00 47.41 115 ALA A CA 1
ATOM 895 C C . ALA A 1 115 ? 4.966 11.556 35.225 1.00 47.41 115 ALA A C 1
ATOM 897 O O . ALA A 1 115 ? 4.898 12.777 35.063 1.00 47.41 115 ALA A O 1
ATOM 898 N N . PRO A 1 116 ? 4.958 11.017 36.462 1.00 54.44 116 PRO A N 1
ATOM 899 C CA . PRO A 1 116 ? 4.980 11.855 37.650 1.00 54.44 116 PRO A CA 1
ATOM 900 C C . PRO A 1 116 ? 6.294 12.641 37.664 1.00 54.44 116 PRO A C 1
ATOM 902 O O . PRO A 1 116 ? 7.379 12.064 37.775 1.00 54.44 116 PRO A O 1
ATOM 905 N N . GLN A 1 117 ? 6.206 13.966 37.531 1.00 57.44 117 GLN A N 1
ATOM 906 C CA . GLN A 1 117 ? 7.356 14.828 37.760 1.00 57.44 117 GLN A CA 1
ATOM 907 C C . GLN A 1 117 ? 7.718 14.729 39.240 1.00 57.44 117 GLN A C 1
ATOM 909 O O . GLN A 1 117 ? 6.961 15.161 40.107 1.00 57.44 117 GLN A O 1
ATOM 914 N N . ARG A 1 118 ? 8.871 14.122 39.543 1.00 51.16 118 ARG A N 1
ATOM 915 C CA . ARG A 1 118 ? 9.467 14.250 40.873 1.00 51.16 118 ARG A CA 1
ATOM 916 C C . ARG A 1 118 ? 9.824 15.720 41.063 1.00 51.16 118 ARG A C 1
ATOM 918 O O . ARG A 1 118 ? 10.760 16.200 40.424 1.00 51.16 118 ARG A O 1
ATOM 925 N N . LEU A 1 119 ? 9.070 16.408 41.920 1.00 50.81 119 LEU A N 1
ATOM 926 C CA . LEU A 1 119 ? 9.497 17.670 42.509 1.00 50.81 119 LEU A CA 1
ATOM 927 C C . LEU A 1 119 ? 10.871 17.412 43.143 1.00 50.81 119 LEU A C 1
ATOM 929 O O . LEU A 1 119 ? 11.015 16.497 43.957 1.00 50.81 119 LEU A O 1
ATOM 933 N N . ARG A 1 120 ? 11.894 18.131 42.684 1.00 52.84 120 ARG A N 1
ATOM 934 C CA . ARG A 1 120 ? 13.168 18.204 43.394 1.00 52.84 120 ARG A CA 1
ATOM 935 C C . ARG A 1 120 ? 13.003 19.296 44.444 1.00 52.84 120 ARG A C 1
ATOM 937 O O . ARG A 1 120 ? 12.796 20.442 44.051 1.00 52.84 120 ARG A O 1
ATOM 944 N N . ASP A 1 121 ? 13.043 18.904 45.713 1.00 48.34 121 ASP A N 1
ATOM 945 C CA . ASP A 1 121 ? 13.400 19.805 46.815 1.00 48.34 121 ASP A CA 1
ATOM 946 C C . ASP A 1 121 ? 14.897 20.149 46.737 1.00 48.34 121 ASP A C 1
ATOM 948 O O . ASP A 1 121 ? 15.688 19.258 46.328 1.00 48.34 121 ASP A O 1
#

pLDDT: mean 74.99, std 13.73, range [46.94, 91.94]

Foldseek 3Di:
DWDDDPPDTDDDPLDPADFDDKDFAQWDDDPLDIGGDPDTWIKTHSDDWAADPDPPSVYPNVDHVVVVDTDDDDDPPGDMDIDDDDDDDPVCVVVQCVDPPNDDPVVVVVVVVVDPPPPDD

Organism: NCBI:txid1076926

Secondary structure (DSSP, 8-state):
-EEEETTEEEE---TTSPP-EEEEEEEEEETTEEEEEEEEEEEEESS--EE-S-S--SS-----GGGT-EE----TT---EEE------HHHHHHHHHSTTSS-THHHHHHHTTS------